Protein AF-A0A382PTZ1-F1 (afdb_monomer_lite)

Radius of gyration: 14.02 Å; chains: 1; bounding box: 36×22×41 Å

pLDDT: mean 92.0, std 9.83, range [48.72, 98.25]

Structure (mmCIF, N/CA/C/O backbone):
data_AF-A0A382PTZ1-F1
#
_entry.id   AF-A0A382PTZ1-F1
#
loop_
_atom_site.group_PDB
_atom_site.id
_atom_site.type_symbol
_atom_site.label_atom_id
_atom_site.label_alt_id
_atom_site.label_comp_id
_atom_site.label_asym_id
_atom_site.label_entity_id
_atom_site.label_seq_id
_atom_site.pdbx_PDB_ins_code
_atom_site.Cartn_x
_atom_site.Cartn_y
_atom_site.Cartn_z
_atom_site.occupancy
_atom_site.B_iso_or_equiv
_atom_site.auth_seq_id
_atom_site.auth_comp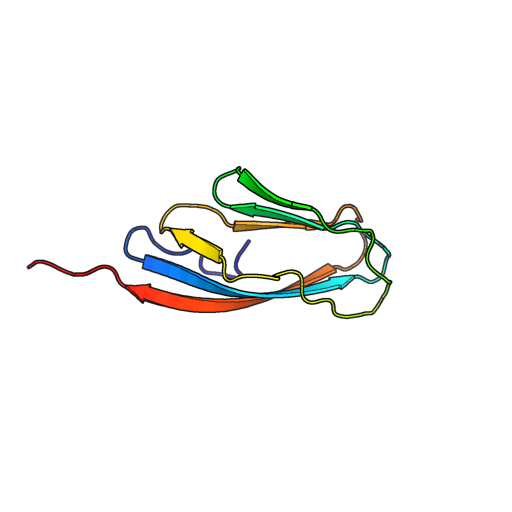_id
_atom_site.auth_asym_id
_atom_site.auth_atom_id
_atom_site.pdbx_PDB_model_num
ATOM 1 N N . MET A 1 1 ? -6.434 -2.536 -2.512 1.00 54.81 1 MET A N 1
ATOM 2 C CA . MET A 1 1 ? -7.123 -3.394 -1.534 1.00 54.81 1 MET A CA 1
ATOM 3 C C . MET A 1 1 ? -6.177 -3.572 -0.368 1.00 54.81 1 MET A C 1
ATOM 5 O O . MET A 1 1 ? -5.015 -3.875 -0.608 1.00 54.81 1 MET A O 1
ATOM 9 N N . PHE A 1 2 ? -6.633 -3.338 0.862 1.00 60.84 2 PHE A N 1
ATOM 10 C CA . PHE A 1 2 ? -5.896 -3.810 2.033 1.00 60.84 2 PHE A CA 1
ATOM 11 C C . PHE A 1 2 ? -5.974 -5.341 2.041 1.00 60.84 2 PHE A C 1
ATOM 13 O O . PHE A 1 2 ? -7.042 -5.896 1.783 1.00 60.84 2 PHE A O 1
ATOM 20 N N . GLY A 1 3 ? -4.860 -6.034 2.273 1.00 51.31 3 GLY A N 1
ATOM 21 C CA . GLY A 1 3 ? -4.886 -7.489 2.426 1.00 51.31 3 GLY A CA 1
ATOM 22 C C . GLY A 1 3 ? -5.795 -7.873 3.598 1.00 51.31 3 GLY A C 1
ATOM 23 O O . GLY A 1 3 ? -5.627 -7.354 4.695 1.00 51.31 3 GLY A O 1
ATOM 24 N N . ALA A 1 4 ? -6.782 -8.733 3.340 1.00 48.72 4 ALA A N 1
ATOM 25 C CA . ALA A 1 4 ? -7.696 -9.371 4.297 1.00 48.72 4 ALA A CA 1
ATOM 26 C C . ALA A 1 4 ? -8.537 -8.498 5.262 1.00 48.72 4 ALA A C 1
ATOM 28 O O . ALA A 1 4 ? -9.380 -9.059 5.958 1.00 48.72 4 ALA A O 1
ATOM 29 N N . SER A 1 5 ? -8.408 -7.170 5.325 1.00 59.25 5 SER A N 1
ATOM 30 C CA . SER A 1 5 ? -9.288 -6.328 6.159 1.00 59.25 5 SER A CA 1
ATOM 31 C C . SER A 1 5 ? -9.328 -4.883 5.668 1.00 59.25 5 SER A C 1
ATOM 33 O O . SER A 1 5 ? -8.479 -4.061 6.008 1.00 59.25 5 SER A O 1
ATOM 35 N N . ASN A 1 6 ? -10.336 -4.556 4.861 1.00 75.38 6 ASN A N 1
ATOM 36 C CA . ASN A 1 6 ? -10.816 -3.179 4.767 1.00 75.38 6 ASN A CA 1
ATOM 37 C C . ASN A 1 6 ? -11.263 -2.711 6.164 1.00 75.38 6 ASN A C 1
ATOM 39 O O . ASN A 1 6 ? -11.768 -3.542 6.925 1.00 75.38 6 ASN A O 1
ATOM 43 N N . PRO A 1 7 ? -11.126 -1.416 6.504 1.00 86.19 7 PRO A N 1
ATOM 44 C CA . PRO A 1 7 ? -11.644 -0.923 7.771 1.00 86.19 7 PRO A CA 1
ATOM 45 C C . PRO A 1 7 ? -13.149 -1.196 7.845 1.00 86.19 7 PRO A C 1
ATOM 47 O O . PRO A 1 7 ? -13.912 -0.821 6.946 1.00 86.19 7 PRO A O 1
ATOM 50 N N . LEU A 1 8 ? -13.579 -1.858 8.920 1.00 90.31 8 LEU A N 1
ATOM 51 C CA . LEU A 1 8 ? -15.002 -2.050 9.193 1.00 90.31 8 LEU A CA 1
ATOM 52 C C . LEU A 1 8 ? -15.673 -0.689 9.391 1.00 90.31 8 LEU A C 1
ATOM 54 O O . LEU A 1 8 ? -15.014 0.281 9.747 1.00 90.31 8 LEU A O 1
ATOM 58 N N . VAL A 1 9 ? -16.998 -0.600 9.248 1.00 92.06 9 VAL A N 1
ATOM 59 C CA . VAL A 1 9 ? -17.747 0.659 9.474 1.00 92.06 9 VAL A CA 1
ATOM 60 C C . VAL A 1 9 ? -17.513 1.282 10.862 1.00 92.06 9 VAL A C 1
ATOM 62 O O . VAL A 1 9 ? -17.711 2.484 11.037 1.00 92.06 9 VAL A O 1
ATOM 65 N N . SER A 1 10 ? -17.064 0.490 11.839 1.00 92.69 10 SER A N 1
ATOM 66 C CA . SER A 1 10 ? -16.689 0.898 13.199 1.00 92.69 10 SER A CA 1
ATOM 67 C C . SER A 1 10 ? -15.216 1.303 13.358 1.00 92.69 10 SER A C 1
ATOM 69 O O . SER A 1 10 ? -14.762 1.516 14.480 1.00 92.69 10 SER A O 1
ATOM 71 N N . GLU A 1 11 ? -14.450 1.378 12.274 1.00 93.81 11 GLU A N 1
ATOM 72 C CA . GLU A 1 11 ? -13.011 1.642 12.278 1.00 93.81 11 GLU A CA 1
ATOM 73 C C . GLU A 1 11 ? -12.658 2.828 11.373 1.00 93.81 11 GLU A C 1
ATOM 75 O O . GLU A 1 11 ? -13.421 3.215 10.488 1.00 93.81 11 GLU A O 1
ATOM 80 N N . THR A 1 12 ? -11.479 3.398 11.597 1.00 94.12 12 THR A N 1
ATOM 81 C CA . THR A 1 12 ? -10.821 4.361 10.711 1.00 94.12 12 THR A CA 1
ATOM 82 C C . THR A 1 12 ? -9.339 4.026 10.675 1.00 94.12 12 THR A C 1
ATOM 84 O O . THR A 1 12 ? -8.714 3.858 11.721 1.00 94.12 12 THR A O 1
ATOM 87 N N . TYR A 1 13 ? -8.750 3.935 9.485 1.00 94.44 13 TYR A N 1
ATOM 88 C CA . TYR A 1 13 ? -7.320 3.683 9.327 1.00 94.44 13 TYR A CA 1
ATOM 89 C C . TYR A 1 13 ? -6.586 4.979 8.991 1.00 94.44 13 TYR A C 1
ATOM 91 O O . TYR A 1 13 ? -6.941 5.676 8.041 1.00 94.44 13 TYR A O 1
ATOM 99 N N . ILE A 1 14 ? -5.524 5.277 9.740 1.00 95.38 14 ILE A N 1
ATOM 100 C CA . ILE A 1 14 ? -4.537 6.296 9.365 1.00 95.38 14 ILE A CA 1
ATOM 101 C C . ILE A 1 14 ? -3.398 5.582 8.652 1.00 95.38 14 ILE A C 1
ATOM 103 O O . ILE A 1 14 ? -2.583 4.906 9.284 1.00 95.38 14 ILE A O 1
ATOM 107 N N . VAL A 1 15 ? -3.362 5.695 7.331 1.00 95.12 15 VAL A N 1
ATOM 108 C CA . VAL A 1 15 ? -2.327 5.095 6.496 1.00 95.12 15 VAL A CA 1
ATOM 109 C C . VAL A 1 15 ? -1.052 5.917 6.633 1.00 95.12 15 VAL A C 1
ATOM 111 O O . VAL A 1 15 ? -1.036 7.121 6.382 1.00 95.12 15 VAL A O 1
ATOM 114 N N . LYS A 1 16 ? 0.015 5.242 7.057 1.00 94.50 16 LYS A N 1
ATOM 115 C CA . LYS A 1 16 ? 1.330 5.827 7.340 1.00 94.50 16 LYS A CA 1
ATOM 116 C C . LYS A 1 16 ? 2.330 5.588 6.214 1.00 94.50 16 LYS A C 1
ATOM 118 O O . LYS A 1 16 ? 3.251 6.377 6.061 1.00 94.50 16 LYS A O 1
ATOM 123 N N . SER A 1 17 ? 2.174 4.492 5.472 1.00 94.81 17 SER A N 1
ATOM 124 C CA . SER A 1 17 ? 3.043 4.157 4.343 1.00 94.81 17 SER A CA 1
ATOM 125 C C . SER A 1 17 ? 2.290 3.338 3.302 1.00 94.81 17 SER A C 1
ATOM 127 O O . SER A 1 17 ? 1.535 2.434 3.671 1.00 94.81 17 SER A O 1
ATOM 129 N N . ILE A 1 18 ? 2.559 3.590 2.026 1.00 95.69 18 ILE A N 1
ATOM 130 C CA . ILE A 1 18 ? 2.198 2.719 0.907 1.00 95.69 18 ILE A CA 1
ATOM 131 C C . ILE A 1 18 ? 3.479 2.481 0.118 1.00 95.69 18 ILE A C 1
ATOM 133 O O . ILE A 1 18 ? 3.942 3.349 -0.620 1.00 95.69 18 ILE A O 1
ATOM 137 N N . LYS A 1 19 ? 4.040 1.286 0.279 1.00 96.56 19 LYS A N 1
ATOM 138 C CA . LYS A 1 19 ? 5.231 0.847 -0.438 1.00 96.56 19 LYS A CA 1
ATOM 139 C C . LYS A 1 19 ? 4.835 -0.105 -1.541 1.00 96.56 19 LYS A C 1
ATOM 141 O O . LYS A 1 19 ? 4.022 -1.001 -1.320 1.00 96.56 19 LYS A O 1
ATOM 146 N N . VAL A 1 20 ? 5.424 0.081 -2.709 1.00 97.00 20 VAL A N 1
ATOM 147 C CA . VAL A 1 20 ? 5.146 -0.752 -3.878 1.00 97.00 20 VAL A CA 1
ATOM 148 C C . VAL A 1 20 ? 6.439 -1.209 -4.528 1.00 97.00 20 VAL A C 1
ATOM 150 O O . VAL A 1 20 ? 7.395 -0.438 -4.597 1.00 97.00 20 VAL A O 1
ATOM 153 N N . THR A 1 21 ? 6.447 -2.441 -5.022 1.00 97.69 21 THR A N 1
ATOM 154 C CA . THR A 1 21 ? 7.516 -2.996 -5.859 1.00 97.69 21 THR A CA 1
ATOM 155 C C . THR A 1 21 ? 6.874 -3.585 -7.104 1.00 97.69 21 THR A C 1
ATOM 157 O O . THR A 1 21 ? 5.843 -4.244 -7.020 1.00 97.69 21 THR A O 1
ATOM 160 N N . SER A 1 22 ? 7.472 -3.355 -8.267 1.00 97.38 22 SER A N 1
ATOM 161 C CA . SER A 1 22 ? 6.992 -3.890 -9.540 1.00 97.38 22 SER A CA 1
ATOM 162 C C . SER A 1 22 ? 8.144 -4.505 -10.314 1.00 97.38 22 SER A C 1
ATOM 164 O O . SER A 1 22 ? 9.221 -3.916 -10.332 1.00 97.38 22 SER A O 1
ATOM 166 N N . ALA A 1 23 ? 7.919 -5.622 -11.005 1.00 97.94 23 ALA A N 1
ATOM 167 C CA . ALA A 1 23 ? 8.917 -6.177 -11.922 1.00 97.94 23 ALA A CA 1
ATOM 168 C C . ALA A 1 23 ? 9.100 -5.323 -13.196 1.00 97.94 23 ALA A C 1
ATOM 170 O O . ALA A 1 23 ? 10.202 -5.265 -13.736 1.00 97.94 23 ALA A O 1
ATOM 171 N N . GLY A 1 24 ? 8.052 -4.621 -13.647 1.00 96.88 24 GLY A N 1
ATOM 172 C CA . GLY A 1 24 ? 8.121 -3.619 -14.721 1.00 96.88 24 GLY A CA 1
ATOM 173 C C . GLY A 1 24 ? 8.164 -2.176 -14.212 1.00 96.88 24 GLY A C 1
ATOM 174 O O . GLY A 1 24 ? 8.335 -1.936 -13.017 1.00 96.88 24 GLY A O 1
ATOM 175 N N . THR A 1 25 ? 7.934 -1.208 -15.104 1.00 97.81 25 THR A N 1
ATOM 176 C CA . THR A 1 25 ? 7.950 0.244 -14.818 1.00 97.81 25 THR A CA 1
ATOM 177 C C . THR A 1 25 ? 6.549 0.886 -14.876 1.00 97.81 25 THR A C 1
ATOM 179 O O . THR A 1 25 ? 6.267 1.682 -15.778 1.00 97.81 25 THR A O 1
ATOM 182 N N . PRO A 1 26 ? 5.610 0.526 -13.981 1.00 97.94 26 PRO A N 1
ATOM 183 C CA . PRO A 1 26 ? 4.240 1.013 -14.040 1.00 97.94 26 PRO A CA 1
ATOM 184 C C . PRO A 1 26 ? 4.120 2.443 -13.518 1.00 97.94 26 PRO A C 1
ATOM 186 O O . PRO A 1 26 ? 4.958 2.935 -12.767 1.00 97.94 26 PRO A O 1
ATOM 189 N N . THR A 1 27 ? 2.996 3.074 -13.833 1.00 97.88 27 THR A N 1
ATOM 190 C CA . THR A 1 27 ? 2.433 4.131 -12.988 1.00 97.88 27 THR A CA 1
ATOM 191 C C . THR A 1 27 ? 1.478 3.498 -11.981 1.00 97.88 27 THR A C 1
ATOM 193 O O . THR A 1 27 ? 0.808 2.509 -12.293 1.00 97.88 27 THR A O 1
ATOM 196 N N . VAL A 1 28 ? 1.407 4.054 -10.773 1.00 97.38 28 VAL A N 1
ATOM 197 C CA . VAL A 1 28 ? 0.509 3.586 -9.717 1.00 97.38 28 VAL A CA 1
ATOM 198 C C . VAL A 1 28 ? -0.547 4.643 -9.435 1.00 97.38 28 VAL A C 1
ATOM 200 O O . VAL A 1 28 ? -0.242 5.819 -9.229 1.00 97.38 28 VAL A O 1
ATOM 203 N N . THR A 1 29 ? -1.805 4.209 -9.416 1.00 97.06 29 THR A N 1
ATOM 204 C CA . THR A 1 29 ? -2.948 5.037 -9.024 1.00 97.06 29 THR A CA 1
ATOM 205 C C . THR A 1 29 ? -3.489 4.539 -7.694 1.00 97.06 29 THR A C 1
ATOM 207 O O . THR A 1 29 ? -3.812 3.359 -7.557 1.00 97.06 29 THR A O 1
ATOM 210 N N . VAL A 1 30 ? -3.602 5.435 -6.714 1.00 95.38 30 VAL A N 1
ATOM 211 C CA . VAL A 1 30 ? -4.238 5.145 -5.425 1.00 95.38 30 VAL A CA 1
ATOM 212 C C . VAL A 1 30 ? -5.538 5.923 -5.336 1.00 95.38 30 VAL A C 1
ATOM 214 O O . VAL A 1 30 ? -5.535 7.155 -5.426 1.00 95.38 30 VAL A O 1
ATOM 217 N N . THR A 1 31 ? -6.644 5.210 -5.129 1.00 94.75 31 THR A N 1
ATOM 218 C CA . THR A 1 31 ? -7.941 5.835 -4.858 1.00 94.75 31 THR A CA 1
ATOM 219 C C . THR A 1 31 ? -8.439 5.478 -3.468 1.00 94.75 31 THR A C 1
ATOM 221 O O . THR A 1 31 ? -8.268 4.349 -3.010 1.00 94.75 31 THR A O 1
ATOM 224 N N . ASN A 1 32 ? -9.049 6.453 -2.805 1.00 93.94 32 ASN A N 1
ATOM 225 C CA . ASN A 1 32 ? -9.719 6.308 -1.520 1.00 93.94 32 ASN A CA 1
ATOM 226 C C . ASN A 1 32 ? -11.137 6.830 -1.703 1.00 93.94 32 ASN A C 1
ATOM 228 O O . ASN A 1 32 ? -11.305 7.993 -2.066 1.00 93.94 32 ASN A O 1
ATOM 232 N N . ASP A 1 33 ? -12.123 5.955 -1.534 1.00 93.06 33 ASP A N 1
ATOM 233 C CA . ASP A 1 33 ? -13.530 6.280 -1.785 1.00 93.06 33 ASP A CA 1
ATOM 234 C C . ASP A 1 33 ? -13.772 6.856 -3.198 1.00 93.06 33 ASP A C 1
ATOM 236 O O . ASP A 1 33 ? -14.409 7.883 -3.399 1.00 93.06 33 ASP A O 1
ATOM 240 N N . SER A 1 34 ? -13.177 6.214 -4.210 1.00 92.06 34 SER A N 1
ATOM 241 C CA . SER A 1 34 ? -13.206 6.637 -5.625 1.00 92.06 34 SER A CA 1
ATOM 242 C C . SER A 1 34 ? -12.493 7.961 -5.950 1.00 92.06 34 SER A C 1
ATOM 244 O O . SER A 1 34 ? -12.375 8.318 -7.122 1.00 92.06 34 SER A O 1
ATOM 246 N N . ILE A 1 35 ? -11.937 8.663 -4.960 1.00 94.88 35 ILE A N 1
ATOM 247 C CA . ILE A 1 35 ? -11.137 9.873 -5.176 1.00 94.88 35 ILE A CA 1
ATOM 248 C C . ILE A 1 35 ? 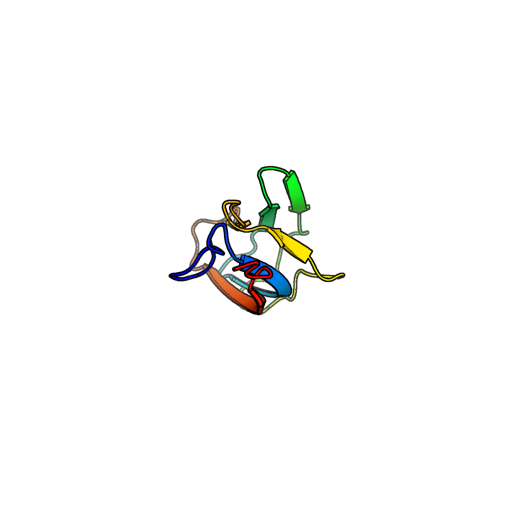-9.687 9.475 -5.441 1.00 94.88 35 ILE A C 1
ATOM 250 O O . ILE A 1 35 ? -9.056 8.800 -4.622 1.00 94.88 35 ILE A O 1
ATOM 254 N N . THR A 1 36 ? -9.127 9.930 -6.565 1.00 95.56 36 THR A N 1
ATOM 255 C CA . THR A 1 36 ? -7.700 9.742 -6.869 1.00 95.56 36 THR A CA 1
ATOM 256 C C . THR A 1 36 ? -6.863 10.596 -5.926 1.00 95.56 36 THR A C 1
ATOM 258 O O . THR A 1 36 ? -6.807 11.812 -6.067 1.00 95.56 36 THR A O 1
ATOM 261 N N . ASN A 1 37 ? -6.218 9.944 -4.964 1.00 94.75 37 ASN A N 1
ATOM 262 C CA . ASN A 1 37 ? -5.347 10.600 -3.992 1.00 94.75 37 ASN A CA 1
ATOM 263 C C . ASN A 1 37 ? -3.899 10.645 -4.482 1.00 94.75 37 ASN A C 1
ATOM 265 O O . ASN A 1 37 ? -3.189 11.608 -4.220 1.00 94.75 37 ASN A O 1
ATOM 269 N N . ILE A 1 38 ? -3.462 9.609 -5.204 1.00 96.38 38 ILE A N 1
ATOM 270 C CA . ILE A 1 38 ? -2.112 9.535 -5.763 1.00 96.38 38 ILE A CA 1
ATOM 271 C C . ILE A 1 38 ? -2.209 9.079 -7.207 1.00 96.38 38 ILE A C 1
ATOM 273 O O . ILE A 1 38 ? -2.887 8.099 -7.521 1.00 96.38 38 ILE A O 1
ATOM 277 N N . LYS A 1 39 ? -1.459 9.759 -8.067 1.00 96.00 39 LYS A N 1
ATOM 278 C CA . LYS A 1 39 ? -1.084 9.279 -9.389 1.00 96.00 39 LYS A CA 1
ATOM 279 C C . LYS A 1 39 ? 0.422 9.459 -9.514 1.00 96.00 39 LYS A C 1
ATOM 281 O O . LYS A 1 39 ? 0.898 10.590 -9.577 1.00 96.00 39 LYS A O 1
ATOM 286 N N . SER A 1 40 ? 1.168 8.362 -9.445 1.00 95.56 40 SER A N 1
ATOM 287 C CA . SER A 1 40 ? 2.628 8.423 -9.442 1.00 95.56 40 SER A CA 1
ATOM 288 C C . SER A 1 40 ? 3.175 8.744 -10.835 1.00 95.56 40 SER A C 1
ATOM 290 O O . SER A 1 40 ? 2.527 8.496 -11.856 1.00 95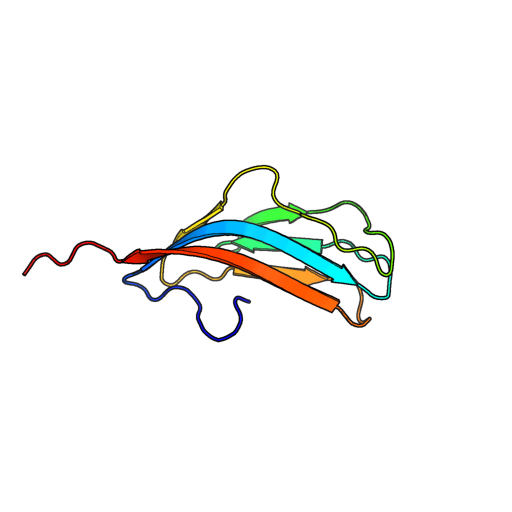.56 40 SER A O 1
ATOM 292 N N . ALA A 1 41 ? 4.419 9.221 -10.882 1.00 95.56 41 ALA A N 1
ATOM 293 C CA . ALA A 1 41 ? 5.242 9.053 -12.075 1.00 95.56 41 ALA A CA 1
ATOM 294 C C . ALA A 1 41 ? 5.502 7.555 -12.337 1.00 95.56 41 ALA A C 1
ATOM 296 O O . ALA A 1 41 ? 5.193 6.702 -11.496 1.00 95.56 41 ALA A O 1
ATOM 297 N N . ALA A 1 42 ? 6.071 7.229 -13.499 1.00 97.31 42 ALA A N 1
ATOM 298 C CA . ALA A 1 42 ? 6.512 5.866 -13.769 1.00 97.31 42 ALA A CA 1
ATOM 299 C C . ALA A 1 42 ? 7.556 5.440 -12.726 1.00 97.31 42 ALA A C 1
ATOM 301 O O . ALA A 1 42 ? 8.504 6.175 -12.446 1.00 97.31 42 ALA A O 1
ATOM 302 N N . LEU A 1 43 ? 7.348 4.269 -12.135 1.00 97.56 43 LEU A N 1
ATOM 303 C CA . LEU A 1 43 ? 8.265 3.666 -11.182 1.00 97.56 43 LEU A CA 1
ATOM 304 C C . LEU A 1 43 ? 9.421 2.982 -11.912 1.00 97.56 43 LEU A C 1
ATOM 306 O O . LEU A 1 43 ? 9.314 2.614 -13.082 1.00 97.56 43 LEU A O 1
ATOM 310 N N . THR A 1 44 ? 10.507 2.748 -11.185 1.00 97.94 44 THR A N 1
ATOM 311 C CA . THR A 1 44 ? 11.627 1.934 -11.662 1.00 97.94 44 THR A CA 1
ATOM 312 C C . THR A 1 44 ? 11.382 0.464 -11.332 1.00 97.94 44 THR A C 1
ATOM 314 O O . THR A 1 44 ? 10.970 0.131 -10.220 1.00 97.94 44 THR A O 1
ATOM 317 N N . ALA A 1 45 ? 11.671 -0.418 -12.287 1.00 98.12 45 ALA A N 1
ATOM 318 C CA . ALA A 1 45 ? 11.569 -1.861 -12.105 1.00 98.12 45 ALA A CA 1
ATOM 319 C C . ALA A 1 45 ? 12.434 -2.361 -10.938 1.00 98.12 45 ALA A C 1
ATOM 321 O O . ALA A 1 45 ? 13.577 -1.940 -10.769 1.00 98.12 45 ALA A O 1
ATOM 322 N N . ASN A 1 46 ? 11.891 -3.304 -10.170 1.00 97.50 46 ASN A N 1
ATOM 323 C CA . ASN A 1 46 ? 12.510 -4.003 -9.042 1.00 97.50 46 ASN A CA 1
ATOM 324 C C . ASN A 1 46 ? 12.973 -3.100 -7.885 1.00 97.50 46 ASN A C 1
ATOM 326 O O . ASN A 1 46 ? 13.799 -3.515 -7.074 1.00 97.50 46 ASN A O 1
ATOM 330 N N . ILE A 1 47 ? 12.432 -1.882 -7.780 1.00 98.19 47 ILE A N 1
ATOM 331 C CA . ILE A 1 47 ? 12.718 -0.954 -6.683 1.00 98.19 47 ILE A CA 1
ATOM 332 C C . ILE A 1 47 ? 11.459 -0.721 -5.851 1.00 98.19 47 ILE A C 1
ATOM 334 O O . ILE A 1 47 ? 10.404 -0.363 -6.376 1.00 98.19 47 ILE A O 1
ATOM 338 N N . THR A 1 48 ? 11.586 -0.869 -4.532 1.00 98.25 48 THR A N 1
ATOM 339 C CA . THR A 1 48 ? 10.525 -0.490 -3.598 1.00 98.25 48 THR A CA 1
ATOM 340 C C . THR A 1 48 ? 10.441 1.026 -3.476 1.00 98.25 48 THR A C 1
ATOM 342 O O . THR A 1 48 ? 11.402 1.674 -3.067 1.00 98.25 48 THR A O 1
ATOM 345 N N . THR A 1 49 ? 9.272 1.587 -3.777 1.00 97.94 49 THR A N 1
ATOM 346 C CA . THR A 1 49 ? 9.012 3.031 -3.703 1.00 97.94 49 THR A CA 1
ATOM 347 C C . THR A 1 49 ? 7.941 3.332 -2.661 1.00 97.94 49 THR A C 1
ATOM 349 O O . THR A 1 49 ? 6.898 2.681 -2.648 1.00 97.94 49 THR A O 1
ATOM 352 N N . GLU A 1 50 ? 8.189 4.320 -1.798 1.00 97.38 50 GLU A N 1
ATOM 353 C CA . GLU A 1 50 ? 7.169 4.905 -0.918 1.00 97.38 50 GLU A CA 1
ATOM 354 C C . GLU A 1 50 ? 6.346 5.932 -1.701 1.00 97.38 50 GLU A C 1
ATOM 356 O O . GLU A 1 50 ? 6.912 6.825 -2.330 1.00 97.38 50 GLU A O 1
ATOM 361 N N . LEU A 1 51 ? 5.020 5.805 -1.665 1.00 96.50 51 LEU A N 1
ATOM 362 C CA . LEU A 1 51 ? 4.118 6.662 -2.437 1.00 96.50 51 LEU A CA 1
ATOM 363 C C . LEU A 1 51 ? 3.503 7.803 -1.622 1.00 96.50 51 LEU A C 1
ATOM 365 O O . LEU A 1 51 ? 3.066 8.789 -2.215 1.00 96.50 51 LEU A O 1
ATOM 369 N N . LEU A 1 52 ? 3.422 7.686 -0.292 1.00 95.38 52 LEU A N 1
ATOM 370 C CA . LEU A 1 52 ? 2.819 8.731 0.532 1.00 95.38 52 LEU A CA 1
ATOM 371 C C . LEU A 1 52 ? 3.823 9.836 0.855 1.00 95.38 52 LEU A C 1
ATOM 373 O O . LEU A 1 52 ? 4.899 9.593 1.393 1.00 95.38 52 LEU A O 1
ATOM 377 N N . THR A 1 53 ? 3.419 11.076 0.599 1.00 93.50 53 THR A N 1
ATOM 378 C CA . THR A 1 53 ? 4.115 12.282 1.074 1.00 93.50 53 THR A CA 1
ATOM 379 C C . THR A 1 53 ? 3.458 12.873 2.323 1.00 93.50 53 THR A C 1
ATOM 381 O O . THR A 1 53 ? 4.069 13.668 3.032 1.00 93.50 53 THR A O 1
ATOM 384 N N . MET A 1 54 ? 2.218 12.467 2.609 1.00 91.44 54 MET A N 1
ATOM 385 C CA . MET A 1 54 ? 1.428 12.830 3.784 1.00 91.44 54 MET A CA 1
ATOM 386 C C . MET A 1 54 ? 0.575 11.625 4.211 1.00 91.44 54 MET A C 1
ATOM 388 O O . MET A 1 54 ? 0.266 10.779 3.369 1.00 91.44 54 MET A O 1
ATOM 392 N N . PRO A 1 55 ? 0.179 11.516 5.491 1.00 89.56 55 PRO A N 1
ATOM 393 C CA . PRO A 1 55 ? -0.720 10.454 5.931 1.00 89.56 55 PRO A CA 1
ATOM 394 C C . PRO A 1 55 ? -2.102 10.575 5.272 1.00 89.56 55 PRO A C 1
ATOM 396 O O . PRO A 1 55 ? -2.606 11.677 5.056 1.00 89.56 55 PRO A O 1
ATOM 399 N N . LEU A 1 56 ? -2.730 9.430 4.996 1.00 94.88 56 LEU A N 1
ATOM 400 C CA . LEU A 1 56 ? -4.066 9.341 4.398 1.00 94.88 56 LEU A CA 1
ATOM 401 C C . LEU A 1 56 ? -5.054 8.723 5.390 1.00 94.88 56 LEU A C 1
ATOM 403 O O . LEU A 1 56 ? -4.737 7.739 6.055 1.00 94.88 56 LEU A O 1
ATOM 407 N N . VAL A 1 57 ? -6.268 9.264 5.460 1.00 95.12 57 VAL A N 1
ATOM 408 C CA . VAL A 1 57 ? -7.343 8.728 6.304 1.00 95.12 57 VAL A CA 1
ATOM 409 C C . VAL A 1 57 ? -8.285 7.884 5.458 1.00 95.12 57 VAL A C 1
ATOM 411 O O . VAL A 1 57 ? -8.857 8.385 4.494 1.00 95.12 57 VAL A O 1
ATOM 414 N N . VAL A 1 58 ? -8.486 6.622 5.832 1.00 94.75 58 VAL A N 1
ATOM 415 C CA . VAL A 1 58 ? -9.491 5.743 5.222 1.00 94.75 58 VAL A CA 1
ATOM 416 C C . VAL A 1 58 ? -10.559 5.438 6.257 1.00 94.75 58 VAL A C 1
ATOM 418 O O . VAL A 1 58 ? -10.287 4.822 7.288 1.00 94.75 58 VAL A O 1
ATOM 421 N N . VAL A 1 59 ? -11.774 5.905 5.995 1.00 93.12 59 VAL A N 1
ATOM 422 C CA . VAL A 1 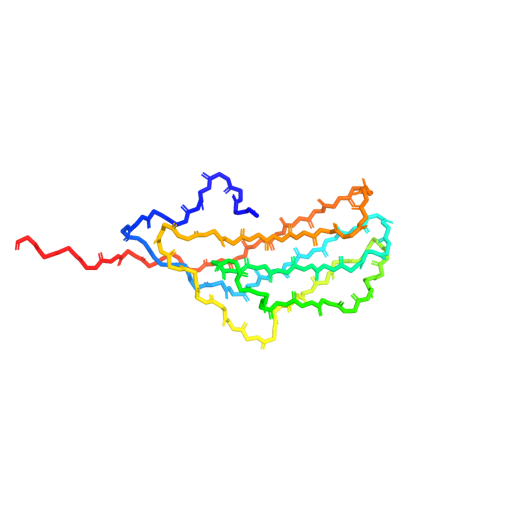59 ? -12.910 5.727 6.899 1.00 93.12 59 VAL A CA 1
ATOM 423 C C . VAL A 1 59 ? -13.506 4.334 6.708 1.00 93.12 59 VAL A C 1
ATOM 425 O O . VAL A 1 59 ? -13.528 3.788 5.609 1.00 93.12 59 VAL A O 1
ATOM 428 N N . GLY A 1 60 ? -14.007 3.751 7.790 1.00 92.62 60 GLY A N 1
ATOM 429 C CA . GLY A 1 60 ? -14.724 2.487 7.768 1.00 92.62 60 GLY A CA 1
ATOM 430 C C . GLY A 1 60 ? -15.832 2.419 6.725 1.00 92.62 60 GLY A C 1
ATOM 431 O O . GLY A 1 60 ? -16.639 3.340 6.613 1.00 92.62 60 GLY A O 1
ATOM 432 N N . GLY A 1 61 ? -15.892 1.301 6.001 1.00 90.25 61 GLY A N 1
ATOM 433 C CA . GLY A 1 61 ? -16.859 1.087 4.921 1.00 90.25 61 GLY A CA 1
ATOM 434 C C . GLY A 1 61 ? -16.453 1.672 3.564 1.00 90.25 61 GLY A C 1
ATOM 435 O O . GLY A 1 61 ? -17.150 1.411 2.587 1.00 90.25 61 GLY A O 1
ATOM 436 N N . THR A 1 62 ? -15.334 2.402 3.468 1.00 90.69 62 THR A N 1
ATOM 437 C CA . THR A 1 62 ? -14.783 2.853 2.181 1.00 90.69 62 THR A CA 1
ATOM 438 C C . THR A 1 62 ? -13.626 1.968 1.712 1.00 90.69 62 THR A C 1
ATOM 440 O O . THR A 1 62 ? -13.019 1.201 2.469 1.00 90.69 62 THR A O 1
ATOM 443 N N . ASN A 1 63 ? -13.323 2.048 0.415 1.00 88.81 63 ASN A N 1
ATOM 444 C CA . ASN A 1 63 ? -12.273 1.251 -0.210 1.00 88.81 63 ASN A CA 1
ATOM 445 C C . ASN A 1 63 ? -11.027 2.089 -0.496 1.00 88.81 63 ASN A C 1
ATOM 447 O O . ASN A 1 63 ? -11.110 3.127 -1.152 1.00 88.81 63 ASN A O 1
ATOM 451 N N . LEU A 1 64 ? -9.865 1.562 -0.096 1.00 93.50 64 LEU A N 1
ATOM 452 C CA . LEU A 1 64 ? -8.566 1.982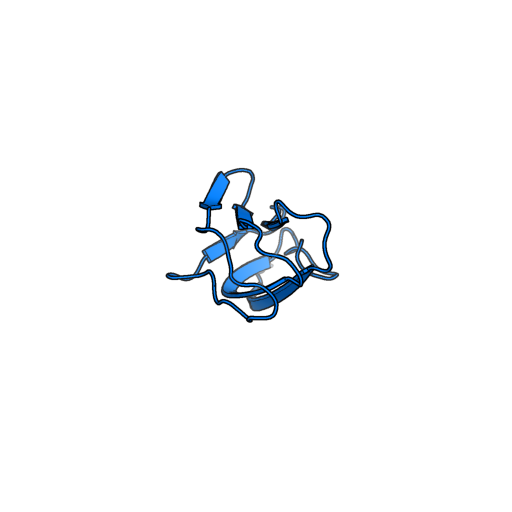 -0.618 1.00 93.50 64 LEU A CA 1
ATOM 453 C C . LEU A 1 64 ? -8.116 1.006 -1.709 1.00 93.50 64 LEU A C 1
ATOM 455 O O . LEU A 1 64 ? -7.917 -0.197 -1.475 1.00 93.50 64 LEU A O 1
ATOM 459 N N . THR A 1 65 ? -7.902 1.525 -2.908 1.00 93.19 65 THR A N 1
ATOM 460 C CA . THR A 1 65 ? -7.365 0.754 -4.029 1.00 93.19 65 THR A CA 1
ATOM 461 C C . THR A 1 65 ? -5.990 1.275 -4.413 1.00 93.19 65 THR A C 1
ATOM 463 O O . THR A 1 65 ? -5.729 2.470 -4.348 1.00 93.19 65 THR A O 1
ATOM 466 N N . VAL A 1 66 ? -5.101 0.349 -4.766 1.00 94.38 66 VAL A N 1
ATOM 467 C CA . VAL A 1 66 ? -3.759 0.620 -5.283 1.00 94.38 66 VAL A CA 1
ATOM 468 C C . VAL A 1 66 ? -3.692 -0.171 -6.577 1.00 94.38 66 VAL A C 1
ATOM 470 O O . VAL A 1 66 ? -3.820 -1.394 -6.540 1.00 94.38 66 VAL A O 1
ATOM 473 N N . LEU A 1 67 ? -3.598 0.526 -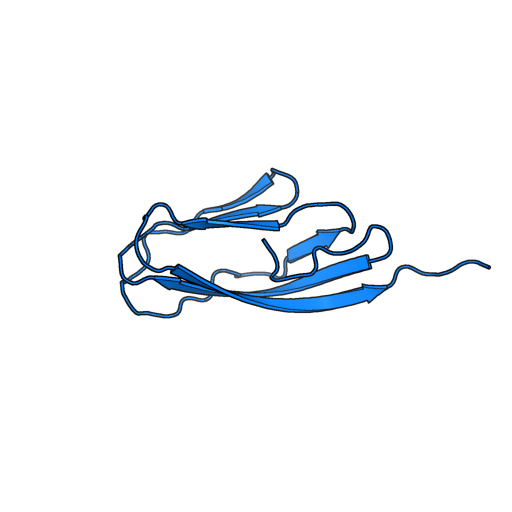7.702 1.00 94.44 67 LEU A N 1
ATOM 474 C CA . LEU A 1 67 ? -3.676 -0.055 -9.035 1.00 94.44 67 LEU A CA 1
ATOM 475 C C . LEU A 1 67 ? -2.376 0.208 -9.789 1.00 94.44 67 LEU A C 1
ATOM 477 O O . LEU A 1 67 ? -1.935 1.354 -9.871 1.00 94.44 67 LEU A O 1
ATOM 481 N N . SER A 1 68 ? -1.798 -0.847 -10.354 1.00 96.31 68 SER A N 1
ATOM 482 C CA . SER A 1 68 ? -0.674 -0.769 -11.288 1.00 96.31 68 SER A CA 1
ATOM 483 C C . SER A 1 68 ? -1.191 -0.622 -12.718 1.00 96.31 68 SER A C 1
ATOM 485 O O . SER A 1 68 ? -2.184 -1.246 -13.088 1.00 96.31 68 SER A O 1
ATOM 487 N N . SER A 1 69 ? -0.507 0.176 -13.539 1.00 97.38 69 SER A N 1
ATOM 488 C CA . SER A 1 69 ? -0.752 0.229 -14.986 1.00 97.38 69 SER A CA 1
ATOM 489 C C . SER A 1 69 ? -0.070 -0.903 -15.769 1.00 97.38 69 SER A C 1
ATOM 491 O O . SER A 1 69 ? -0.213 -0.947 -16.988 1.00 97.38 69 SER A O 1
ATOM 493 N N . SER A 1 70 ? 0.706 -1.770 -15.106 1.00 94.88 70 SER A N 1
ATOM 494 C CA . SER A 1 70 ? 1.328 -2.964 -15.700 1.00 94.88 70 SER A CA 1
ATOM 495 C C . SER A 1 70 ? 0.665 -4.246 -15.187 1.00 94.88 70 SER A C 1
ATOM 497 O O . SER A 1 70 ? 0.161 -4.279 -14.064 1.00 94.88 70 SER A O 1
ATOM 499 N N . ALA A 1 71 ? 0.711 -5.300 -16.006 1.00 95.50 71 ALA A N 1
ATOM 500 C CA . ALA A 1 71 ? 0.315 -6.663 -15.653 1.00 95.50 71 ALA A CA 1
ATOM 501 C C . ALA A 1 71 ? 1.469 -7.508 -15.072 1.00 95.50 71 ALA A C 1
ATOM 503 O O . ALA A 1 71 ? 1.259 -8.672 -14.733 1.00 95.50 71 ALA A O 1
ATOM 504 N N . ASP A 1 72 ? 2.678 -6.947 -14.976 1.00 96.12 72 ASP A N 1
ATOM 505 C CA . ASP A 1 72 ? 3.816 -7.607 -14.333 1.00 96.12 72 ASP A CA 1
ATOM 506 C C . ASP A 1 72 ? 3.550 -7.879 -12.844 1.00 96.12 72 ASP A C 1
ATOM 508 O O . ASP A 1 72 ? 2.649 -7.296 -12.234 1.00 96.12 72 ASP A O 1
ATOM 512 N N . SER A 1 73 ? 4.386 -8.726 -12.233 1.00 96.38 73 SER A N 1
ATOM 513 C CA . SER A 1 73 ? 4.347 -8.952 -10.784 1.00 96.38 73 SER A CA 1
ATOM 514 C C . SER A 1 73 ? 4.419 -7.626 -10.026 1.00 96.38 73 SER A C 1
ATOM 516 O O . SER A 1 73 ? 5.314 -6.809 -10.274 1.00 96.38 73 SER A O 1
ATOM 518 N N . PHE A 1 74 ? 3.481 -7.431 -9.101 1.00 95.88 74 PHE A N 1
ATOM 519 C CA . PHE A 1 74 ? 3.293 -6.184 -8.374 1.00 95.88 74 PHE A CA 1
ATOM 520 C C . PHE A 1 74 ? 2.959 -6.457 -6.910 1.00 95.88 74 PHE A C 1
ATOM 522 O O . PHE A 1 74 ? 1.910 -7.020 -6.594 1.00 95.88 74 PHE A O 1
ATOM 529 N N . ASP A 1 75 ? 3.843 -6.009 -6.026 1.00 96.19 75 ASP A N 1
ATOM 530 C CA . ASP A 1 75 ? 3.715 -6.155 -4.582 1.00 96.19 75 ASP A CA 1
ATOM 531 C C . ASP A 1 75 ? 3.330 -4.822 -3.943 1.00 96.19 75 ASP A C 1
ATOM 533 O O . ASP A 1 75 ? 3.868 -3.764 -4.284 1.00 96.19 75 ASP A O 1
ATOM 537 N N . VAL A 1 76 ? 2.424 -4.877 -2.966 1.00 94.38 76 VAL A N 1
ATOM 538 C CA . VAL A 1 76 ? 1.951 -3.710 -2.214 1.00 94.38 76 VAL A CA 1
ATOM 539 C C . VAL A 1 76 ? 2.036 -3.997 -0.720 1.00 94.38 76 VAL A C 1
ATOM 541 O O . VAL A 1 76 ? 1.436 -4.949 -0.226 1.00 94.38 76 VAL A O 1
ATOM 544 N N . ALA A 1 77 ? 2.727 -3.130 0.016 1.00 94.56 77 ALA A N 1
ATOM 545 C CA . ALA A 1 77 ? 2.794 -3.152 1.471 1.00 94.56 77 ALA A CA 1
ATOM 546 C C . ALA A 1 77 ? 2.220 -1.851 2.041 1.00 94.56 77 ALA A C 1
ATOM 548 O O . ALA A 1 77 ? 2.663 -0.754 1.700 1.00 94.56 77 ALA A O 1
ATOM 549 N N . ILE A 1 78 ? 1.236 -1.968 2.933 1.00 93.06 78 ILE A N 1
ATOM 550 C CA . ILE A 1 78 ? 0.557 -0.818 3.537 1.00 93.06 78 ILE A CA 1
ATOM 551 C C . ILE A 1 78 ? 0.692 -0.895 5.054 1.00 93.06 78 ILE A C 1
ATOM 553 O O . ILE A 1 78 ? 0.312 -1.896 5.656 1.00 93.06 78 ILE A O 1
ATOM 557 N N . SER A 1 79 ? 1.189 0.179 5.672 1.00 93.44 79 SER A N 1
ATOM 558 C CA . SER A 1 79 ? 1.216 0.313 7.134 1.00 93.44 79 SER A CA 1
ATOM 559 C C . SER A 1 79 ? 0.176 1.325 7.570 1.00 93.44 79 SER A C 1
ATOM 561 O O . SER A 1 79 ? 0.121 2.434 7.037 1.00 93.44 79 SER A O 1
ATOM 563 N N . TYR A 1 80 ? -0.608 0.985 8.586 1.00 94.38 80 TYR A N 1
ATOM 564 C CA . TYR A 1 80 ? -1.649 1.861 9.105 1.00 94.38 80 TYR A CA 1
ATOM 565 C C . TYR A 1 80 ? -1.760 1.771 10.627 1.00 94.38 80 TYR A C 1
ATOM 567 O O . TYR A 1 80 ? -1.232 0.859 11.263 1.00 94.38 80 TYR A O 1
ATOM 575 N N . LEU A 1 81 ? -2.395 2.777 11.218 1.00 94.25 81 LEU A N 1
ATOM 576 C CA . LEU A 1 81 ? -2.932 2.719 12.571 1.00 94.25 81 LEU A CA 1
ATOM 577 C C . LEU A 1 81 ? -4.438 2.485 12.463 1.00 94.25 81 LEU A C 1
ATOM 579 O O . LEU A 1 81 ? -5.122 3.280 11.823 1.00 94.25 81 LEU A O 1
ATOM 583 N N . ASN A 1 82 ? -4.940 1.413 13.075 1.00 93.88 82 ASN A N 1
ATOM 584 C CA . ASN A 1 82 ? -6.376 1.175 13.204 1.00 93.88 82 ASN A CA 1
ATOM 585 C C . ASN A 1 82 ? -6.914 1.926 14.428 1.00 93.88 82 ASN A C 1
ATOM 587 O O . ASN A 1 82 ? -6.433 1.718 15.542 1.00 93.88 82 ASN A O 1
ATOM 591 N N . ILE A 1 83 ? -7.907 2.782 14.210 1.00 95.00 83 ILE A N 1
ATOM 592 C CA . ILE A 1 83 ? -8.640 3.500 15.245 1.00 95.00 83 ILE A CA 1
ATOM 593 C C . ILE A 1 83 ? -10.055 2.928 15.303 1.00 95.00 83 ILE A C 1
ATOM 595 O O . ILE A 1 83 ? -10.812 3.034 14.339 1.00 95.00 83 ILE A O 1
ATOM 599 N N . LYS A 1 84 ? -10.433 2.361 16.451 1.00 94.25 84 LYS A N 1
ATOM 600 C CA . LYS A 1 84 ? -11.822 1.970 16.715 1.00 94.25 84 LYS A CA 1
ATOM 601 C C . LYS A 1 84 ? -12.641 3.213 17.053 1.00 94.25 84 LYS A C 1
ATOM 603 O O . LYS A 1 84 ? -12.188 4.045 17.838 1.00 94.25 84 LYS A O 1
ATOM 608 N N . LYS A 1 85 ? -13.831 3.340 16.466 1.00 89.44 85 LYS A N 1
ATOM 609 C CA . LYS A 1 85 ? -14.787 4.392 16.831 1.00 89.44 85 LYS A CA 1
ATOM 610 C C . LYS A 1 85 ? -15.230 4.210 18.283 1.00 89.44 85 LYS A C 1
ATOM 612 O O . LYS A 1 85 ? -15.253 3.091 18.796 1.00 89.44 85 LYS A O 1
ATOM 617 N N . GLU A 1 86 ? -15.563 5.323 18.925 1.00 89.69 86 GLU A N 1
ATOM 618 C CA . GLU A 1 86 ? -16.081 5.331 20.290 1.00 89.69 86 GLU A CA 1
ATOM 619 C C . GLU A 1 86 ? -17.362 4.493 20.388 1.00 89.69 86 GLU A C 1
ATOM 621 O O . GLU A 1 86 ? -18.220 4.540 19.504 1.00 89.69 86 GLU A O 1
ATOM 626 N N . VAL A 1 87 ? -17.474 3.712 21.464 1.00 88.50 87 VAL A N 1
ATOM 627 C CA . VAL A 1 87 ? -18.673 2.934 21.772 1.00 88.50 87 VAL A CA 1
ATOM 628 C C . VAL A 1 87 ? -19.429 3.671 22.867 1.00 88.50 87 VAL A C 1
ATOM 630 O O . VAL A 1 87 ? -18.996 3.689 24.016 1.00 88.50 87 VAL A O 1
ATOM 633 N N . THR A 1 88 ? -20.557 4.273 22.507 1.00 83.81 88 THR A N 1
ATOM 634 C CA . THR A 1 88 ? -21.461 4.931 23.452 1.00 83.81 88 THR A CA 1
ATOM 635 C C . THR A 1 88 ? -22.536 3.924 23.868 1.00 83.81 88 THR A C 1
ATOM 637 O O . THR A 1 88 ? -23.567 3.813 23.204 1.00 83.81 88 THR A O 1
ATOM 640 N N . THR A 1 89 ? -22.249 3.106 24.882 1.00 79.25 89 THR A N 1
ATOM 641 C CA . THR A 1 89 ? -23.259 2.264 25.555 1.00 79.25 89 THR A CA 1
ATOM 642 C C . THR A 1 89 ? -24.091 3.072 26.529 1.00 79.25 89 THR A C 1
ATOM 644 O O . THR A 1 89 ? -23.474 3.896 27.241 1.00 79.25 89 THR A O 1
#

Secondary structure (DSSP, 8-state):
--SS-PPPTTEEEEEEEEEEEESS---EEEEETTEEEEEPPPPPTT--EE--SS-EEEETT--EEEEESS-S-EEEEEEEEEEEPP---

Foldseek 3Di:
DPPPDDAAQQKKKWWDWKKKAFQCFWWKFKDKQNHTPDTDDTHDHGDIDTGDPDIDMHHHPIDIDIDTPDPTDMDIDIDIDMDGHDDDD

Sequence (89 aa):
MFGASNPLVSETYIVKSIKVTSAGTPTVTVTNDSITNIKSAALTANITTELLTMPLVVVGGTNLTVLSSSADSFDVAISYLNIKKEVTT

Organism: NCBI:txid408172